Protein AF-0000000087120039 (afdb_homodimer)

Secondary structure (DSSP, 8-state):
---------EE-S-TTSHHHHHHHHHHHHHHHH--SHHHHHHHHHHHHHHHH-S-EEEEEEEEEEEE-----S-EEEEEETTEEEEEEE--/---------EE-S-TTSHHHHHHHHHHHHHHHH--SHHHHHHHHHHHHHHHH-S-EEEEEEEEEEEE-----S-EEEEEETTEEEEEEE--

Radius of gyration: 16.44 Å; Cα contacts (8 Å, |Δi|>4): 329; chains: 2; bounding box: 30×44×36 Å

InterPro domains:
  IPR001372 Dynein light chain, type 1/2 [PF01221] (10-89)
  IPR001372 Dynein light chain, type 1/2 [PTHR11886] (9-88)
  IPR001372 Dynein light chain, type 1/2 [SM01375] (1-90)
  IPR037177 Dynein light chain superfamily [G3DSA:3.30.740.10] (3-90)
  IPR037177 Dynein light chain superfamily [SSF54648] (7-91)

Nearest PDB structures (foldseek):
  7y8w-assembly1_B  TM=9.007E-01  e=3.712E-09  Caenorhabditis elegans
  7cnu-assembly2_B  TM=9.488E-01  e=2.501E-08  Homo sapiens
  8glv-assembly1_AQ  TM=9.067E-01  e=1.213E-08  Chlamydomonas reinhardtii
  3rjs-assembly1_A-2  TM=8.958E-01  e=5.158E-08  Toxoplasma gondii
  5wof-assembly2_B  TM=8.059E-01  e=4.830E-08  Plasmodium falciparum 3D7

Structure (mmCIF, N/CA/C/O backbone):
data_AF-0000000087120039-model_v1
#
loop_
_entity.id
_entity.type
_entity.pdbx_description
1 polymer 'Dynein light chain'
#
loop_
_atom_site.group_PDB
_atom_site.id
_atom_site.type_symbol
_atom_site.label_atom_id
_atom_site.label_alt_id
_atom_site.label_comp_id
_atom_site.label_asym_id
_atom_site.label_entity_id
_atom_site.label_seq_id
_atom_site.pdbx_PDB_ins_code
_atom_site.Cartn_x
_atom_site.Cartn_y
_atom_site.Cartn_z
_atom_site.occupancy
_atom_site.B_iso_or_equiv
_atom_site.auth_seq_id
_atom_site.auth_comp_id
_atom_site.auth_asym_id
_atom_site.auth_atom_id
_atom_site.pdbx_PDB_model_num
ATOM 1 N N . MET A 1 1 ? -13.203 -24.172 -16.047 1 28.94 1 MET A N 1
ATOM 2 C CA . MET A 1 1 ? -12.469 -23.266 -16.938 1 28.94 1 MET A CA 1
ATOM 3 C C . MET A 1 1 ? -12.797 -21.812 -16.609 1 28.94 1 MET A C 1
ATOM 5 O O . MET A 1 1 ? -13.469 -21.141 -17.406 1 28.94 1 MET A O 1
ATOM 9 N N . THR A 1 2 ? -13.445 -21.578 -15.438 1 32.69 2 THR A N 1
ATOM 10 C CA . THR A 1 2 ? -14.398 -20.781 -14.656 1 32.69 2 THR A CA 1
ATOM 11 C C . THR A 1 2 ? -14.094 -19.297 -14.789 1 32.69 2 THR A C 1
ATOM 13 O O . THR A 1 2 ? -12.969 -18.906 -15.102 1 32.69 2 THR A O 1
ATOM 16 N N . ARG A 1 3 ? -15.094 -18.453 -15.055 1 32.69 3 ARG A N 1
ATOM 17 C CA . ARG A 1 3 ? -15.195 -17.031 -15.383 1 32.69 3 ARG A CA 1
ATOM 18 C C . ARG A 1 3 ? -14.078 -16.234 -14.711 1 32.69 3 ARG A C 1
ATOM 20 O O . ARG A 1 3 ? -14.008 -16.172 -13.484 1 32.69 3 ARG A O 1
ATOM 27 N N . GLU A 1 4 ? -12.828 -16.375 -15.219 1 37.12 4 GLU A N 1
ATOM 28 C CA . GLU A 1 4 ? -11.578 -15.609 -15.219 1 37.12 4 GLU A CA 1
ATOM 29 C C . GLU A 1 4 ? -11.844 -14.109 -15.148 1 37.12 4 GLU A C 1
ATOM 31 O O . GLU A 1 4 ? -12.242 -13.5 -16.141 1 37.12 4 GLU A O 1
ATOM 36 N N . ASN A 1 5 ? -12.984 -13.797 -14.398 1 40.44 5 ASN A N 1
ATOM 37 C CA . ASN A 1 5 ? -13.383 -12.391 -14.375 1 40.44 5 ASN A CA 1
ATOM 38 C C . ASN A 1 5 ? -12.219 -11.477 -14.766 1 40.44 5 ASN A C 1
ATOM 40 O O . ASN A 1 5 ? -11.086 -11.688 -14.328 1 40.44 5 ASN A O 1
ATOM 44 N N . GLY A 1 6 ? -12.18 -11.117 -16 1 43.06 6 GLY A N 1
ATOM 45 C CA . GLY A 1 6 ? -11.328 -10.125 -16.641 1 43.06 6 GLY A CA 1
ATOM 46 C C . GLY A 1 6 ? -10.57 -9.266 -15.648 1 43.06 6 GLY A C 1
ATOM 47 O O . GLY A 1 6 ? -10.695 -8.039 -15.648 1 43.06 6 GLY A O 1
ATOM 48 N N . LYS A 1 7 ? -10.391 -9.734 -14.422 1 52.84 7 LYS A N 1
ATOM 49 C CA . LYS A 1 7 ? -9.836 -9.086 -13.234 1 52.84 7 LYS A CA 1
ATOM 50 C C . LYS A 1 7 ? -8.461 -8.5 -13.531 1 52.84 7 LYS A C 1
ATOM 52 O O . LYS A 1 7 ? -7.551 -9.219 -13.953 1 52.84 7 LYS A O 1
ATOM 57 N N . GLN A 1 8 ? -8.445 -7.387 -14.055 1 70.44 8 GLN A N 1
ATO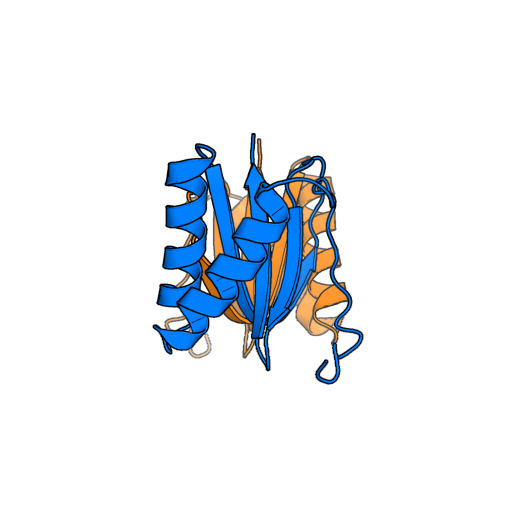M 58 C CA . GLN A 1 8 ? -7.336 -6.539 -14.5 1 70.44 8 GLN A CA 1
ATOM 59 C C . GLN A 1 8 ? -6.164 -6.617 -13.523 1 70.44 8 GLN A C 1
ATOM 61 O O . GLN A 1 8 ? -6.34 -6.473 -12.312 1 70.44 8 GLN A O 1
ATOM 66 N N . MET A 1 9 ? -5.32 -7.602 -13.82 1 83.12 9 MET A N 1
ATOM 67 C CA . MET A 1 9 ? -4.047 -7.688 -13.117 1 83.12 9 MET A CA 1
ATOM 68 C C . MET A 1 9 ? -3.045 -6.684 -13.672 1 83.12 9 MET A C 1
ATOM 70 O O . MET A 1 9 ? -2.955 -6.5 -14.891 1 83.12 9 MET A O 1
ATOM 74 N N . GLU A 1 10 ? -2.553 -5.984 -12.773 1 86.56 10 GLU A N 1
ATOM 75 C CA . GLU A 1 10 ? -1.422 -5.113 -13.078 1 86.56 10 GLU A CA 1
ATOM 76 C C . GLU A 1 10 ? -0.119 -5.684 -12.523 1 86.56 10 GLU A C 1
ATOM 78 O O . GLU A 1 10 ? -0.02 -5.973 -11.328 1 86.56 10 GLU A O 1
ATOM 83 N N . THR A 1 11 ? 0.816 -5.992 -13.5 1 87.56 11 THR A N 1
ATOM 84 C CA . THR A 1 11 ? 2.053 -6.562 -12.977 1 87.56 11 THR A CA 1
ATOM 85 C C . THR A 1 11 ? 3.236 -6.199 -13.867 1 87.56 11 THR A C 1
ATOM 87 O O . THR A 1 11 ? 3.078 -6.035 -15.078 1 87.56 11 THR A O 1
ATOM 90 N N . ASP A 1 12 ? 4.383 -5.949 -13.211 1 86.12 12 ASP A N 1
ATOM 91 C CA . ASP A 1 12 ? 5.629 -5.832 -13.969 1 86.12 12 ASP A CA 1
ATOM 92 C C . ASP A 1 12 ? 6.539 -7.031 -13.719 1 86.12 12 ASP A C 1
ATOM 94 O O . ASP A 1 12 ? 7.719 -7.008 -14.07 1 86.12 12 ASP A O 1
ATOM 98 N N . MET A 1 13 ? 5.969 -8.055 -13.117 1 85.69 13 MET A N 1
ATOM 99 C CA . MET A 1 13 ? 6.711 -9.297 -12.914 1 85.69 13 MET A CA 1
ATOM 100 C C . MET A 1 13 ? 6.754 -10.117 -14.195 1 85.69 13 MET A C 1
ATOM 102 O O . MET A 1 13 ? 5.875 -10 -15.047 1 85.69 13 MET A O 1
ATOM 106 N N . ASP A 1 14 ? 7.824 -10.828 -14.234 1 83.62 14 ASP A N 1
ATOM 107 C CA . ASP A 1 14 ? 7.898 -11.75 -15.359 1 83.62 14 ASP A CA 1
ATOM 108 C C . ASP A 1 14 ? 6.711 -12.719 -15.367 1 83.62 14 ASP A C 1
ATOM 110 O O . ASP A 1 14 ? 6.523 -13.477 -14.414 1 83.62 14 ASP A O 1
ATOM 114 N N . GLU A 1 15 ? 5.934 -12.586 -16.422 1 77.31 15 GLU A N 1
ATOM 115 C CA . GLU A 1 15 ? 4.727 -13.398 -16.5 1 77.31 15 GLU A CA 1
ATOM 116 C C . GLU A 1 15 ? 5.066 -14.891 -16.531 1 77.31 15 GLU A C 1
ATOM 118 O O . GLU A 1 15 ? 4.238 -15.727 -16.156 1 77.31 15 GLU A O 1
ATOM 123 N N . HIS A 1 16 ? 6.25 -15.148 -16.938 1 76.56 16 HIS A N 1
ATOM 124 C CA . HIS A 1 16 ? 6.664 -16.531 -17.078 1 76.56 16 HIS A CA 1
ATOM 125 C C . HIS A 1 16 ? 7.504 -16.984 -15.891 1 76.56 16 HIS A C 1
ATOM 127 O O . HIS A 1 16 ? 7.992 -18.125 -15.867 1 76.56 16 HIS A O 1
ATOM 133 N N . GLY A 1 17 ? 7.496 -16.125 -14.984 1 81.62 17 GLY A N 1
ATOM 134 C CA . GLY A 1 17 ? 8.336 -16.469 -13.852 1 81.62 17 GLY A CA 1
ATOM 135 C C . GLY A 1 17 ? 7.555 -17.078 -12.695 1 81.62 17 GLY A C 1
ATOM 136 O O . G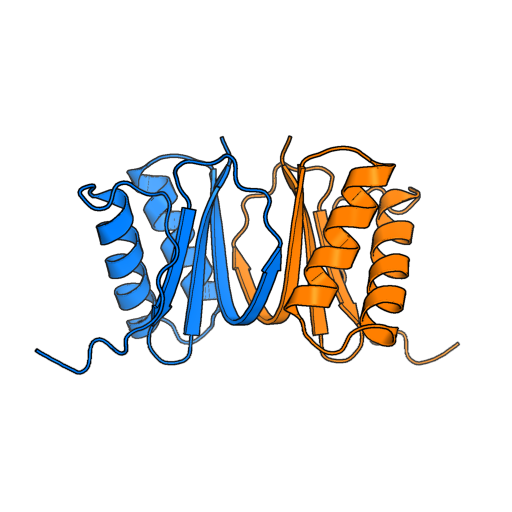LY A 1 17 ? 6.328 -16.969 -12.641 1 81.62 17 GLY A O 1
ATOM 137 N N . ASP A 1 18 ? 8.258 -17.719 -11.852 1 92.81 18 ASP A N 1
ATOM 138 C CA . ASP A 1 18 ? 7.684 -18.391 -10.688 1 92.81 18 ASP A CA 1
ATOM 139 C C . ASP A 1 18 ? 7.113 -17.391 -9.695 1 92.81 18 ASP A C 1
ATOM 141 O O . ASP A 1 18 ? 6.141 -17.672 -9 1 92.81 18 ASP A O 1
ATOM 145 N N . MET A 1 19 ? 7.605 -16.203 -9.789 1 92.81 19 MET A N 1
ATOM 146 C CA . MET A 1 19 ? 7.285 -15.219 -8.758 1 92.81 19 MET A CA 1
ATOM 147 C C . MET A 1 19 ? 5.824 -14.797 -8.852 1 92.81 19 MET A C 1
ATOM 149 O O . MET A 1 19 ? 5.105 -14.805 -7.848 1 92.81 19 MET A O 1
ATOM 153 N N . LYS A 1 20 ? 5.438 -14.453 -10.023 1 92.56 20 LYS A N 1
ATOM 154 C CA . LYS A 1 20 ? 4.051 -14.047 -10.234 1 92.56 20 LYS A CA 1
ATOM 155 C C . LYS A 1 20 ? 3.086 -15.172 -9.867 1 92.56 20 LYS A C 1
ATOM 157 O O . LYS A 1 20 ? 2.117 -14.953 -9.141 1 92.56 20 LYS A O 1
ATOM 162 N N . ASN A 1 21 ? 3.379 -16.359 -10.383 1 94 21 ASN A N 1
ATOM 163 C CA . ASN A 1 21 ? 2.518 -17.5 -10.117 1 94 21 ASN A CA 1
ATOM 164 C C . ASN A 1 21 ? 2.463 -17.812 -8.625 1 94 21 ASN A C 1
ATOM 166 O O . ASN A 1 21 ? 1.411 -18.188 -8.102 1 94 21 ASN A O 1
ATOM 170 N N . ASP A 1 22 ? 3.59 -17.672 -8.023 1 96 22 ASP A N 1
ATOM 171 C CA . ASP A 1 22 ? 3.641 -17.906 -6.586 1 96 22 ASP A CA 1
ATOM 172 C C . ASP A 1 22 ? 2.789 -16.891 -5.832 1 96 22 ASP A C 1
ATOM 174 O O . ASP A 1 22 ? 2.061 -17.25 -4.906 1 96 22 ASP A O 1
ATOM 178 N N . ALA A 1 23 ? 2.873 -15.656 -6.215 1 95 23 ALA A N 1
ATOM 179 C CA . ALA A 1 23 ? 2.074 -14.602 -5.586 1 95 23 ALA A CA 1
ATOM 180 C C . ALA A 1 23 ? 0.584 -14.914 -5.691 1 95 23 ALA A C 1
ATOM 182 O O . ALA A 1 23 ? -0.148 -14.812 -4.703 1 95 23 ALA A O 1
ATOM 183 N N . LEU A 1 24 ? 0.182 -15.328 -6.832 1 94.38 24 LEU A N 1
ATOM 184 C CA . LEU A 1 24 ? -1.22 -15.656 -7.078 1 94.38 24 LEU A CA 1
ATOM 185 C C . LEU A 1 24 ? -1.647 -16.859 -6.25 1 94.38 24 LEU A C 1
ATOM 187 O O . LEU A 1 24 ? -2.719 -16.859 -5.641 1 94.38 24 LEU A O 1
ATOM 191 N N . ALA A 1 25 ? -0.806 -17.828 -6.332 1 96 25 ALA A N 1
ATOM 192 C CA . ALA A 1 25 ? -1.11 -19.047 -5.602 1 96 25 ALA A CA 1
ATOM 193 C C 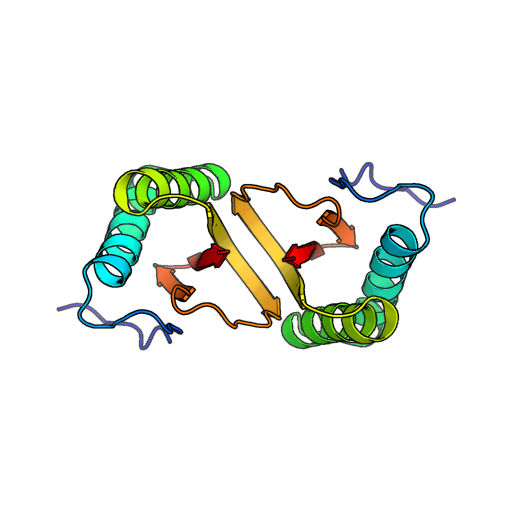. ALA A 1 25 ? -1.2 -18.797 -4.102 1 96 25 ALA A C 1
ATOM 195 O O . ALA A 1 25 ? -2.125 -19.266 -3.438 1 96 25 ALA A O 1
ATOM 196 N N . GLN A 1 26 ? -0.256 -18.031 -3.584 1 97.31 26 GLN A N 1
ATOM 197 C CA . GLN A 1 26 ? -0.215 -17.797 -2.146 1 97.31 26 GLN A CA 1
ATOM 198 C C . GLN A 1 26 ? -1.369 -16.891 -1.708 1 97.31 26 GLN A C 1
ATOM 200 O O . GLN A 1 26 ? -1.852 -17 -0.579 1 97.31 26 GLN A O 1
ATOM 205 N N . ALA A 1 27 ? -1.794 -16.047 -2.594 1 96.81 27 ALA A N 1
ATOM 206 C CA . ALA A 1 27 ? -2.988 -15.258 -2.303 1 96.81 27 ALA A CA 1
ATOM 207 C C . ALA A 1 27 ? -4.211 -16.156 -2.135 1 96.81 27 ALA A C 1
ATOM 209 O O . ALA A 1 27 ? -4.992 -15.984 -1.197 1 96.81 27 ALA A O 1
ATOM 210 N N . SER A 1 28 ? -4.34 -17.109 -2.982 1 96.12 28 SER A N 1
ATOM 211 C CA . SER A 1 28 ? -5.457 -18.047 -2.918 1 96.12 28 SER A CA 1
ATOM 212 C C . SER A 1 28 ? -5.398 -18.891 -1.651 1 96.12 28 SER A C 1
ATOM 214 O O . SER A 1 28 ? -6.414 -19.078 -0.976 1 96.12 28 SER A O 1
ATOM 216 N N . VAL A 1 29 ? -4.223 -19.359 -1.366 1 97.19 29 VAL A N 1
ATOM 217 C CA . VAL A 1 29 ? -4.016 -20.141 -0.159 1 97.19 29 VAL A CA 1
ATOM 218 C C . VAL A 1 29 ? -4.398 -19.328 1.071 1 97.19 29 VAL A C 1
ATOM 220 O O . VAL A 1 29 ? -5.121 -19.797 1.947 1 97.19 29 VAL A O 1
ATOM 223 N N . ALA A 1 30 ? -3.9 -18.109 1.139 1 97.69 30 ALA A N 1
ATOM 224 C CA . ALA A 1 30 ? -4.137 -17.234 2.293 1 97.69 30 ALA A CA 1
ATOM 225 C C . ALA A 1 30 ? -5.625 -16.953 2.465 1 97.69 30 ALA A C 1
ATOM 227 O O . ALA A 1 30 ? -6.141 -16.953 3.586 1 97.69 30 ALA A O 1
ATOM 228 N N . LEU A 1 31 ? -6.336 -16.75 1.39 1 95.75 31 LEU A N 1
ATOM 229 C CA . LEU A 1 31 ? -7.75 -16.406 1.456 1 95.75 31 LEU A CA 1
ATOM 230 C C . LEU A 1 31 ? -8.578 -17.594 1.915 1 95.75 31 LEU A C 1
ATOM 232 O O . LEU A 1 31 ? -9.672 -17.422 2.459 1 95.75 31 LEU A O 1
ATOM 236 N N . GLU A 1 32 ? -8.102 -18.734 1.612 1 95.81 32 GLU A N 1
ATOM 237 C CA . GLU A 1 32 ? -8.773 -19.953 2.057 1 95.81 32 GLU A CA 1
ATOM 238 C C . GLU A 1 32 ? -8.5 -20.234 3.533 1 95.81 32 GLU A C 1
ATOM 240 O O . GLU A 1 32 ? -9.352 -20.781 4.234 1 95.81 32 GLU A O 1
ATOM 245 N N . GLN A 1 33 ? -7.379 -19.766 3.988 1 97.19 33 GLN A N 1
ATOM 246 C CA . GLN A 1 33 ? -6.93 -20.125 5.332 1 97.19 33 GLN A CA 1
ATOM 247 C C . GLN A 1 33 ? -7.32 -19.047 6.344 1 97.19 33 GLN A C 1
ATOM 249 O O . GLN A 1 33 ? -7.535 -19.344 7.52 1 97.19 33 GLN A O 1
ATOM 254 N N . PHE A 1 34 ? -7.32 -17.812 5.898 1 96.94 34 PHE A N 1
ATOM 255 C CA . PHE A 1 34 ? -7.531 -16.703 6.82 1 96.94 34 PHE A CA 1
ATOM 256 C C . PHE A 1 34 ? -8.734 -15.867 6.402 1 96.94 34 PHE A C 1
ATOM 258 O O . PHE A 1 34 ? -9.078 -15.812 5.219 1 96.94 34 PHE A O 1
ATOM 265 N N . THR A 1 35 ? -9.336 -15.234 7.375 1 94.31 35 THR A N 1
ATOM 266 C CA . THR A 1 35 ? -10.484 -14.375 7.098 1 94.31 35 THR A CA 1
ATOM 267 C C . THR A 1 35 ? -10.102 -12.906 7.215 1 94.31 35 THR A C 1
ATOM 269 O O . THR A 1 35 ? -10.664 -12.055 6.52 1 94.31 35 THR A O 1
ATOM 272 N N . GLN A 1 36 ? -9.188 -12.688 8.055 1 95.12 36 GLN A N 1
ATOM 273 C CA . GLN A 1 36 ? -8.797 -11.297 8.305 1 95.12 36 GLN A CA 1
ATOM 274 C C . GLN A 1 36 ? -7.738 -10.844 7.305 1 95.12 36 GLN A C 1
ATOM 276 O O . GLN A 1 36 ? -6.758 -11.547 7.062 1 95.12 36 GLN A O 1
ATOM 281 N N . GLU A 1 37 ? -7.914 -9.672 6.797 1 96.12 37 GLU A N 1
ATOM 282 C CA . GLU A 1 37 ? -7.008 -9.109 5.801 1 96.12 37 GLU A CA 1
ATOM 283 C C . GLU A 1 37 ? -5.586 -9.008 6.344 1 96.12 37 GLU A C 1
ATOM 285 O O . GLU A 1 37 ? -4.617 -9.211 5.605 1 96.12 37 GLU A O 1
ATOM 290 N N . LYS A 1 38 ? -5.449 -8.711 7.539 1 95.31 38 LYS A N 1
ATOM 291 C CA . LYS A 1 38 ? -4.133 -8.594 8.164 1 95.31 38 LYS A CA 1
ATOM 292 C C . LYS A 1 38 ? -3.354 -9.898 8.062 1 95.31 38 LYS A C 1
ATOM 294 O O . LYS A 1 38 ? -2.176 -9.898 7.699 1 95.31 38 LYS A O 1
ATOM 299 N N . GLU A 1 39 ? -3.984 -11.008 8.328 1 97.38 39 GLU A N 1
ATOM 300 C CA . GLU A 1 39 ? -3.338 -12.32 8.297 1 97.38 39 GLU A CA 1
ATOM 301 C C . GLU A 1 39 ? -3.035 -12.75 6.863 1 97.38 39 GLU A C 1
ATOM 303 O O . GLU A 1 39 ? -2.014 -13.391 6.605 1 97.38 39 GLU A O 1
ATOM 308 N N . ILE A 1 40 ? -3.92 -12.359 6.016 1 97.69 40 ILE A N 1
ATOM 309 C CA . ILE A 1 40 ? -3.725 -12.68 4.605 1 97.69 40 ILE A CA 1
ATOM 310 C C . ILE A 1 40 ? -2.48 -11.961 4.082 1 97.69 40 ILE A C 1
ATOM 312 O O . ILE A 1 40 ? -1.598 -12.594 3.492 1 97.69 40 ILE A O 1
ATOM 316 N N . ALA A 1 41 ? -2.432 -10.75 4.391 1 97.75 41 ALA A N 1
ATOM 317 C CA . ALA A 1 41 ? -1.298 -9.945 3.939 1 97.75 41 ALA A CA 1
ATOM 318 C C . ALA A 1 41 ? 0.011 -10.461 4.531 1 97.75 41 ALA A C 1
ATOM 320 O O . ALA A 1 41 ? 1.011 -10.594 3.82 1 97.75 41 ALA A O 1
ATOM 321 N N . LYS A 1 42 ? -0.029 -10.773 5.762 1 97.31 42 LYS A N 1
ATOM 322 C CA . LYS A 1 42 ? 1.163 -11.266 6.445 1 97.31 42 LYS A CA 1
ATOM 323 C C . LYS A 1 42 ? 1.635 -12.594 5.848 1 97.31 42 LYS A C 1
ATOM 325 O O . LYS A 1 42 ? 2.834 -12.805 5.664 1 97.31 42 LYS A O 1
ATOM 330 N N . HIS A 1 43 ? 0.722 -13.422 5.57 1 98.12 43 HIS A N 1
ATOM 331 C CA . HIS A 1 43 ? 1.061 -14.719 5.004 1 98.12 43 HIS A CA 1
ATOM 332 C C . HIS A 1 43 ? 1.775 -14.57 3.666 1 98.12 43 HIS A C 1
ATOM 334 O O . HIS A 1 43 ? 2.846 -15.148 3.461 1 98.12 43 HIS A O 1
ATOM 340 N N . ILE A 1 44 ? 1.186 -13.82 2.775 1 97.56 44 ILE A N 1
ATOM 341 C CA . ILE A 1 44 ? 1.727 -13.656 1.431 1 97.56 44 ILE A CA 1
ATOM 342 C C . ILE A 1 44 ? 3.117 -13.031 1.505 1 97.56 44 ILE A C 1
ATOM 344 O O . ILE A 1 44 ? 4.066 -13.539 0.906 1 97.56 44 ILE A O 1
ATOM 348 N N . LYS A 1 45 ? 3.186 -11.992 2.264 1 96.31 45 LYS A N 1
ATOM 349 C CA . LYS A 1 45 ? 4.449 -11.273 2.408 1 96.31 45 LYS A CA 1
ATOM 350 C C . LYS A 1 45 ? 5.547 -12.195 2.936 1 96.31 45 LYS A C 1
ATOM 352 O O . LYS A 1 45 ? 6.645 -12.242 2.379 1 96.31 45 LYS A O 1
ATOM 357 N N . THR A 1 46 ? 5.262 -12.906 3.988 1 96.94 46 THR A N 1
ATOM 358 C CA . THR A 1 46 ? 6.242 -13.758 4.648 1 96.94 46 THR A CA 1
ATOM 359 C C . THR A 1 46 ? 6.672 -14.906 3.734 1 96.94 46 THR A C 1
ATOM 361 O O . THR A 1 46 ? 7.855 -15.242 3.666 1 96.94 46 THR A O 1
ATOM 364 N N . TRP A 1 47 ? 5.773 -15.445 3.062 1 97.31 47 TRP A N 1
ATOM 365 C CA . TRP A 1 47 ? 6.102 -16.531 2.143 1 97.31 47 TRP A CA 1
ATOM 366 C C . TRP A 1 47 ? 7.031 -16.047 1.036 1 97.31 47 TRP A C 1
ATOM 368 O O . TRP A 1 47 ? 8.016 -16.703 0.71 1 97.31 47 TRP A O 1
ATOM 378 N N . MET A 1 48 ? 6.75 -14.93 0.475 1 96 48 MET A N 1
ATOM 379 C CA . MET A 1 48 ? 7.566 -14.367 -0.598 1 96 48 MET A CA 1
ATOM 380 C C . MET A 1 48 ? 8.961 -14.023 -0.096 1 96 48 MET A C 1
ATOM 382 O O . MET A 1 48 ? 9.953 -14.234 -0.801 1 96 48 MET A O 1
ATOM 386 N N . GLU A 1 49 ? 8.969 -13.492 1.125 1 94.62 49 GLU A N 1
ATOM 387 C CA . GLU A 1 49 ? 10.258 -13.18 1.721 1 94.62 49 GLU A CA 1
ATOM 388 C C . GLU A 1 49 ? 11.102 -14.438 1.9 1 94.62 49 GLU A C 1
ATOM 390 O O . GLU A 1 49 ? 12.32 -14.414 1.682 1 94.62 49 GLU A O 1
ATOM 395 N N . GLU A 1 50 ? 10.477 -15.422 2.305 1 96.81 50 GLU A N 1
ATOM 396 C CA . GLU A 1 50 ? 11.18 -16.672 2.555 1 96.81 50 GLU A CA 1
ATOM 397 C C . GLU A 1 50 ? 11.75 -17.25 1.264 1 96.81 50 GLU A C 1
ATOM 399 O O . GLU A 1 50 ? 12.867 -17.766 1.248 1 96.81 50 GLU A O 1
ATOM 404 N N . LYS A 1 51 ? 11.031 -17.094 0.255 1 96.12 51 LYS A N 1
ATOM 405 C CA . LYS A 1 51 ? 11.445 -17.734 -0.989 1 96.12 51 LYS A CA 1
ATOM 406 C C . LYS A 1 51 ? 12.328 -16.812 -1.822 1 96.12 51 LYS A C 1
ATOM 408 O O . LYS A 1 51 ? 13.289 -17.266 -2.445 1 96.12 51 LYS A O 1
ATOM 413 N N . TYR A 1 52 ? 12.039 -15.484 -1.816 1 93.62 52 TYR A N 1
ATOM 414 C CA . TYR A 1 52 ? 12.703 -14.609 -2.771 1 93.62 52 TYR A CA 1
ATOM 415 C C . TYR A 1 52 ? 13.547 -13.562 -2.053 1 93.62 52 TYR A C 1
ATOM 417 O O . TYR A 1 52 ? 14.211 -12.742 -2.695 1 93.62 52 TYR A O 1
ATOM 425 N N . GLY A 1 53 ? 13.562 -13.531 -0.755 1 92.88 53 GLY A N 1
ATOM 426 C CA . GLY A 1 53 ? 14.359 -12.578 0.002 1 92.88 53 GLY A CA 1
ATOM 427 C C . GLY A 1 53 ? 13.625 -11.281 0.289 1 92.88 53 GLY A C 1
ATOM 428 O O . GLY A 1 53 ? 12.602 -10.992 -0.33 1 92.88 53 GLY A O 1
ATOM 429 N N . PRO A 1 54 ? 14.078 -10.492 1.203 1 88.31 54 PRO A N 1
ATOM 430 C CA . PRO A 1 54 ? 13.477 -9.188 1.518 1 88.31 54 PRO A CA 1
ATOM 431 C C . PRO A 1 54 ? 13.695 -8.156 0.413 1 88.31 54 PRO A C 1
ATOM 433 O O . PRO A 1 54 ? 14.578 -8.328 -0.428 1 88.31 54 PRO A O 1
ATOM 436 N N . THR A 1 55 ? 12.844 -7.188 0.425 1 87.5 55 THR A N 1
ATOM 437 C CA . THR A 1 55 ? 11.797 -6.777 1.351 1 87.5 55 THR A CA 1
ATOM 438 C C . THR A 1 55 ? 10.453 -6.664 0.631 1 87.5 55 THR A C 1
ATOM 440 O O . THR A 1 55 ? 10.32 -5.895 -0.323 1 87.5 55 THR A O 1
ATOM 443 N N . TRP A 1 56 ? 9.57 -7.484 0.928 1 91.5 56 TRP A N 1
ATOM 444 C CA . TRP A 1 56 ? 8.25 -7.488 0.296 1 91.5 56 TRP A CA 1
ATOM 445 C C . TRP A 1 56 ? 7.246 -6.707 1.131 1 91.5 56 TRP A C 1
ATOM 447 O O . TRP A 1 56 ? 7.344 -6.668 2.359 1 91.5 56 TRP A O 1
ATOM 457 N N . HIS A 1 57 ? 6.281 -6.062 0.43 1 91.5 57 HIS A N 1
ATOM 458 C CA . HIS A 1 57 ? 5.133 -5.359 0.999 1 91.5 57 HIS A CA 1
ATOM 459 C C . HIS A 1 57 ? 3.826 -5.859 0.396 1 91.5 57 HIS A C 1
ATOM 461 O O . HIS A 1 57 ? 3.75 -6.113 -0.808 1 91.5 57 HIS A O 1
ATOM 467 N N . CYS A 1 58 ? 2.865 -6.07 1.223 1 95.62 58 CYS A N 1
ATOM 468 C CA . CYS A 1 58 ? 1.597 -6.586 0.722 1 95.62 58 CYS A CA 1
ATOM 469 C C . CYS A 1 58 ? 0.426 -5.773 1.261 1 95.62 58 CYS A C 1
ATOM 471 O O . CYS A 1 58 ? 0.388 -5.441 2.447 1 95.62 58 CYS A O 1
ATOM 473 N N . ILE A 1 59 ? -0.462 -5.422 0.44 1 96.31 59 ILE A N 1
ATOM 474 C CA . ILE A 1 59 ? -1.708 -4.742 0.775 1 96.31 59 ILE A CA 1
ATOM 475 C C . ILE A 1 59 ? -2.896 -5.625 0.403 1 96.31 59 ILE A C 1
ATOM 477 O O . ILE A 1 59 ? -2.941 -6.184 -0.696 1 96.31 59 ILE A O 1
ATOM 481 N N . VAL A 1 60 ? -3.781 -5.812 1.294 1 97.06 60 VAL A N 1
ATOM 482 C CA . VAL A 1 60 ? -4.992 -6.586 1.037 1 97.06 60 VAL A CA 1
ATOM 483 C C . VAL A 1 60 ? -6.219 -5.777 1.461 1 97.06 60 VAL A C 1
ATOM 485 O O . VAL A 1 60 ? -6.262 -5.242 2.57 1 97.06 60 VAL A O 1
ATOM 488 N N . GLY A 1 61 ? -7.18 -5.742 0.548 1 96.12 61 GLY A N 1
ATOM 489 C CA . GLY A 1 61 ? -8.398 -5.031 0.909 1 96.12 61 GLY A CA 1
ATOM 490 C C . GLY A 1 61 ? -9.469 -5.102 -0.162 1 96.12 61 GLY A C 1
ATOM 491 O O . GLY A 1 61 ? -9.219 -5.582 -1.27 1 96.12 61 GLY A O 1
ATOM 492 N N . SER A 1 62 ? -10.68 -4.637 0.156 1 93.38 62 SER A N 1
ATOM 493 C CA . SER A 1 62 ? -11.82 -4.652 -0.757 1 93.38 62 SER A CA 1
ATOM 494 C C . SER A 1 62 ? -11.961 -3.318 -1.481 1 93.38 62 SER A C 1
ATOM 496 O O . SER A 1 62 ? -12.43 -3.273 -2.621 1 93.38 62 SER A O 1
ATOM 498 N N . GLU A 1 63 ? -11.586 -2.211 -0.759 1 92.56 63 GLU A N 1
ATOM 499 C CA . GLU A 1 63 ? -11.781 -0.879 -1.325 1 92.56 63 GLU A CA 1
ATOM 500 C C . GLU A 1 63 ? -10.578 0.02 -1.041 1 92.56 63 GLU A C 1
ATOM 502 O O . GLU A 1 63 ? -10.547 0.707 -0.018 1 92.56 63 GLU A O 1
ATOM 507 N N . TYR A 1 64 ? -9.68 0.057 -1.938 1 95.19 64 TYR A N 1
ATOM 508 C CA . TYR A 1 64 ? -8.539 0.965 -1.828 1 95.19 64 TYR A CA 1
ATOM 509 C C . TYR A 1 64 ? -7.93 1.24 -3.195 1 95.19 64 TYR A C 1
ATOM 511 O O . TYR A 1 64 ? -8.148 0.48 -4.145 1 95.19 64 TYR A O 1
ATOM 519 N N . LYS A 1 65 ? -7.223 2.311 -3.262 1 93.44 65 LYS A N 1
ATOM 520 C CA . LYS A 1 65 ? -6.422 2.67 -4.426 1 93.44 65 LYS A CA 1
ATOM 521 C C . LYS A 1 65 ? -4.992 3.023 -4.023 1 93.44 65 LYS A C 1
ATOM 523 O O . LYS A 1 65 ? -4.738 3.389 -2.873 1 93.44 65 LYS A O 1
ATOM 528 N N . THR A 1 66 ? -4.148 2.816 -4.996 1 91.38 66 THR A N 1
ATOM 529 C CA . THR A 1 66 ? -2.738 3.094 -4.734 1 91.38 66 THR A CA 1
ATOM 530 C C . THR A 1 66 ? -2.188 4.09 -5.75 1 91.38 66 THR A C 1
ATOM 532 O O . THR A 1 66 ? -2.572 4.07 -6.922 1 91.38 66 THR A O 1
ATOM 535 N N . ALA A 1 67 ? -1.39 4.996 -5.328 1 91.94 67 ALA A N 1
ATOM 536 C CA . ALA A 1 67 ? -0.529 5.824 -6.168 1 91.94 67 ALA A CA 1
ATOM 537 C C . ALA A 1 67 ? 0.944 5.547 -5.887 1 91.94 67 ALA A C 1
ATOM 539 O O . ALA A 1 67 ? 1.507 6.066 -4.918 1 91.94 67 ALA A O 1
ATOM 540 N N . PHE A 1 68 ? 1.464 4.605 -6.672 1 83.81 68 PHE A N 1
ATOM 541 C CA . PHE A 1 68 ? 2.844 4.172 -6.488 1 83.81 68 PHE A CA 1
ATOM 542 C C . PHE A 1 68 ? 3.719 4.637 -7.645 1 83.81 68 PHE A C 1
ATOM 544 O O . PHE A 1 68 ? 3.262 4.703 -8.789 1 83.81 68 PHE A O 1
ATOM 551 N N . THR A 1 69 ? 4.867 5.066 -7.277 1 73 69 THR A N 1
ATOM 552 C CA . THR A 1 69 ? 5.883 5.223 -8.312 1 73 69 THR A CA 1
ATOM 553 C C . THR A 1 69 ? 6.723 3.955 -8.438 1 73 69 THR A C 1
ATOM 555 O O . THR A 1 69 ? 7.266 3.459 -7.449 1 73 69 THR A O 1
ATOM 558 N N . TYR A 1 70 ? 6.48 3.145 -9.281 1 63.41 70 TYR A N 1
ATOM 559 C CA . TYR A 1 70 ? 7.148 1.847 -9.289 1 63.41 70 TYR A CA 1
ATOM 560 C C . TYR A 1 70 ? 8.328 1.846 -10.258 1 63.41 70 TYR A C 1
ATOM 562 O O . TYR A 1 70 ? 8.203 2.289 -11.398 1 63.41 70 TYR A O 1
ATOM 570 N N . GLU A 1 71 ? 9.453 1.831 -9.641 1 59.56 71 GLU A N 1
ATOM 571 C CA . GLU A 1 71 ? 10.609 1.477 -10.453 1 59.56 71 GLU A CA 1
ATOM 572 C C . GLU A 1 71 ? 10.891 -0.023 -10.391 1 59.56 71 GLU A C 1
ATOM 574 O O . GLU A 1 71 ? 11.695 -0.542 -11.172 1 59.56 71 GLU A O 1
ATOM 579 N N . SER A 1 72 ? 10.008 -0.702 -9.5 1 60.81 72 SER A N 1
ATOM 580 C CA . SER A 1 72 ? 10.438 -2.07 -9.227 1 60.81 72 SER A CA 1
ATOM 581 C C . SER A 1 72 ? 9.914 -3.035 -10.289 1 60.81 72 SER A C 1
ATOM 583 O O . SER A 1 72 ? 8.852 -2.818 -10.859 1 60.81 72 SER A O 1
ATOM 585 N N . LYS A 1 73 ? 10.742 -3.941 -10.57 1 70.88 73 LYS A N 1
ATOM 586 C CA . LYS A 1 73 ? 10.398 -5.031 -11.477 1 70.88 73 LYS A CA 1
ATOM 587 C C . LYS A 1 73 ? 9.734 -6.184 -10.727 1 70.88 73 LYS A C 1
ATOM 589 O O . LYS A 1 73 ? 9.805 -7.336 -11.164 1 70.88 73 LYS A O 1
ATOM 594 N N . ASN A 1 74 ? 9.203 -5.918 -9.57 1 85.44 74 ASN A N 1
ATOM 595 C CA . ASN A 1 74 ? 8.578 -6.992 -8.805 1 85.44 74 ASN A CA 1
ATOM 596 C C . ASN A 1 74 ? 7.254 -6.543 -8.188 1 85.44 74 ASN A C 1
ATOM 598 O O . ASN A 1 74 ? 7.043 -6.699 -6.984 1 85.44 74 ASN A O 1
ATOM 602 N N . PHE A 1 75 ? 6.387 -6.031 -9.016 1 89.56 75 PHE A N 1
ATOM 603 C CA . PHE A 1 75 ? 5.082 -5.543 -8.586 1 89.56 75 PHE A CA 1
ATOM 604 C C . PHE A 1 75 ? 3.965 -6.391 -9.188 1 89.56 75 PHE A C 1
ATOM 606 O O . PHE A 1 75 ? 4.008 -6.742 -10.367 1 89.56 75 PHE A O 1
ATOM 613 N N . VAL A 1 76 ? 2.988 -6.695 -8.383 1 92.75 76 VAL A N 1
ATOM 614 C CA . VAL A 1 76 ? 1.792 -7.348 -8.906 1 92.75 76 VAL A CA 1
ATOM 615 C C . VAL A 1 76 ? 0.568 -6.898 -8.109 1 92.75 76 VAL A C 1
ATOM 617 O O . VAL A 1 76 ? 0.628 -6.773 -6.883 1 92.75 76 VAL A O 1
ATOM 620 N N . ARG A 1 77 ? -0.482 -6.621 -8.789 1 93.25 77 ARG A N 1
ATOM 621 C CA . ARG A 1 77 ? -1.779 -6.266 -8.219 1 93.25 77 ARG A CA 1
ATOM 622 C C . ARG A 1 77 ? -2.906 -7.031 -8.906 1 93.25 77 ARG A C 1
ATOM 624 O O . ARG A 1 77 ? -3.01 -7.023 -10.133 1 93.25 77 ARG A O 1
ATOM 631 N N . PHE A 1 78 ? -3.773 -7.699 -8.148 1 93.75 78 PHE A N 1
ATOM 632 C CA . PHE A 1 78 ? -4.84 -8.5 -8.734 1 93.75 78 PHE A CA 1
ATOM 633 C C . PHE A 1 78 ? -5.969 -8.711 -7.73 1 93.75 78 PHE A C 1
ATOM 635 O O . PHE A 1 78 ? -5.789 -8.492 -6.531 1 93.75 78 PHE A O 1
ATOM 642 N N . ASN A 1 79 ? -7.059 -9.164 -8.266 1 92.75 79 ASN A N 1
ATOM 643 C CA . ASN A 1 79 ? -8.219 -9.43 -7.426 1 92.75 79 ASN A CA 1
ATOM 644 C C . ASN A 1 79 ? -8.422 -10.93 -7.211 1 92.75 79 ASN A C 1
ATOM 646 O O . ASN A 1 79 ? -8.227 -11.727 -8.133 1 92.75 79 ASN A O 1
ATOM 650 N N . VAL A 1 80 ? -8.742 -11.273 -6.023 1 90.81 80 VAL A N 1
ATOM 651 C CA . VAL A 1 80 ? -9.203 -12.617 -5.691 1 90.81 80 VAL A CA 1
ATOM 652 C C . VAL A 1 80 ? -10.539 -12.547 -4.961 1 90.81 80 VAL A C 1
ATOM 654 O O . VAL A 1 80 ? -10.594 -12.172 -3.785 1 90.81 80 VAL A O 1
ATOM 657 N N . GLY A 1 81 ? -11.625 -12.93 -5.691 1 87.69 81 GLY A N 1
ATOM 658 C CA . GLY A 1 81 ? -12.945 -12.68 -5.145 1 87.69 81 GLY A CA 1
ATOM 659 C C . GLY A 1 81 ? -13.25 -11.203 -4.973 1 87.69 81 GLY A C 1
ATOM 660 O O . GLY A 1 81 ? -13.164 -10.43 -5.93 1 87.69 81 GLY A O 1
ATOM 661 N N . LYS A 1 82 ? -13.523 -10.82 -3.748 1 88.81 82 LYS A N 1
ATOM 662 C CA . LYS A 1 82 ? -13.883 -9.43 -3.473 1 88.81 82 LYS A CA 1
ATOM 663 C C . LYS A 1 82 ? -12.68 -8.641 -2.961 1 88.81 82 LYS A C 1
ATOM 665 O O . LYS A 1 82 ? -12.773 -7.438 -2.721 1 88.81 82 LYS A O 1
ATOM 670 N N . LYS A 1 83 ? -11.586 -9.352 -2.873 1 94.06 83 LYS A N 1
ATOM 671 C CA . LYS A 1 83 ? -10.414 -8.695 -2.314 1 94.06 83 LYS A CA 1
ATOM 672 C C . LYS A 1 83 ? -9.414 -8.336 -3.408 1 94.06 83 LYS A C 1
ATOM 674 O O . LYS A 1 83 ? -9.219 -9.102 -4.355 1 94.06 83 LYS A O 1
ATOM 679 N N . CYS A 1 84 ? -8.836 -7.203 -3.232 1 95.25 84 CYS A N 1
ATOM 680 C CA . CYS A 1 84 ? -7.711 -6.773 -4.055 1 95.25 84 CYS A CA 1
ATOM 681 C C . CYS A 1 84 ? -6.395 -6.945 -3.309 1 95.25 84 CYS A C 1
ATOM 683 O O . CYS A 1 84 ? -6.293 -6.602 -2.129 1 95.25 84 CYS A O 1
ATOM 685 N N . ILE A 1 85 ? -5.418 -7.484 -4.008 1 96.31 85 ILE A N 1
ATOM 686 C CA . ILE A 1 85 ? -4.113 -7.727 -3.402 1 96.31 85 ILE A CA 1
ATOM 687 C C . ILE A 1 85 ? -3.033 -7 -4.199 1 96.31 85 ILE A C 1
ATOM 689 O O . ILE A 1 85 ? -2.98 -7.105 -5.43 1 96.31 85 ILE A O 1
ATOM 693 N N . THR A 1 86 ? -2.229 -6.211 -3.52 1 94.62 86 THR A N 1
ATOM 694 C CA . THR A 1 86 ? -1.062 -5.555 -4.102 1 94.62 86 THR A CA 1
ATOM 695 C C . THR A 1 86 ? 0.219 -6.023 -3.42 1 94.62 86 THR A C 1
ATOM 697 O O . THR A 1 86 ? 0.349 -5.93 -2.197 1 94.62 86 THR A O 1
ATOM 700 N N . LEU A 1 87 ? 1.107 -6.547 -4.211 1 94.06 87 LEU A N 1
ATOM 701 C CA . LEU A 1 87 ? 2.377 -7.078 -3.725 1 94.06 87 LEU A CA 1
ATOM 702 C C . LEU A 1 87 ? 3.547 -6.473 -4.496 1 94.06 87 LEU A C 1
ATOM 704 O O . LEU A 1 87 ? 3.514 -6.398 -5.723 1 94.06 87 LEU A O 1
ATOM 708 N N . PHE A 1 88 ? 4.52 -5.957 -3.68 1 91.12 88 PHE A N 1
ATOM 709 C CA . PHE A 1 88 ? 5.691 -5.402 -4.348 1 91.12 88 PHE A CA 1
ATOM 710 C C . PHE A 1 88 ? 6.926 -5.523 -3.463 1 91.12 88 PHE A C 1
ATOM 712 O O . PHE A 1 88 ? 6.812 -5.719 -2.25 1 91.12 88 PHE A O 1
ATOM 719 N N . ARG A 1 89 ? 8.016 -5.523 -4.191 1 87.94 89 ARG A N 1
ATOM 720 C CA . ARG A 1 89 ? 9.289 -5.633 -3.488 1 87.94 89 ARG A CA 1
ATOM 721 C C . ARG A 1 89 ? 10.094 -4.34 -3.604 1 87.94 89 ARG A C 1
ATOM 723 O O . ARG A 1 89 ? 10.172 -3.75 -4.684 1 87.94 89 ARG A O 1
ATOM 730 N N . HIS A 1 90 ? 10.547 -3.781 -2.473 1 77.38 90 HIS A N 1
ATOM 731 C CA . HIS A 1 90 ? 11.469 -2.65 -2.48 1 77.38 90 HIS A CA 1
ATOM 732 C C . HIS A 1 90 ? 12.922 -3.121 -2.441 1 77.38 90 HIS A C 1
ATOM 734 O O . HIS A 1 90 ? 13.266 -4.016 -1.665 1 77.38 90 HIS A O 1
ATOM 740 N N . PRO A 1 91 ? 13.773 -2.688 -3.383 1 65.62 91 PRO A N 1
ATOM 741 C CA . PRO A 1 91 ? 15.18 -3.119 -3.412 1 65.62 91 PRO A CA 1
ATOM 742 C C . PRO A 1 91 ? 15.953 -2.691 -2.168 1 65.62 91 PRO A C 1
ATOM 744 O O . PRO A 1 91 ? 15.594 -1.701 -1.525 1 65.62 91 PRO A O 1
ATOM 747 N N . MET B 1 1 ? -13 21.75 18.688 1 28.53 1 MET B N 1
ATOM 748 C CA . MET B 1 1 ? -11.906 21.047 19.375 1 28.53 1 MET B CA 1
ATOM 749 C C . MET B 1 1 ? -12.031 19.531 19.203 1 28.53 1 MET B C 1
ATOM 751 O O . MET B 1 1 ? -12.031 18.797 20.172 1 28.53 1 MET B O 1
ATOM 755 N N . THR B 1 2 ? -12.977 19.078 18.297 1 32.78 2 THR B N 1
ATOM 756 C CA . THR B 1 2 ? -13.945 18.078 17.875 1 32.78 2 THR B CA 1
ATOM 757 C C . THR B 1 2 ? -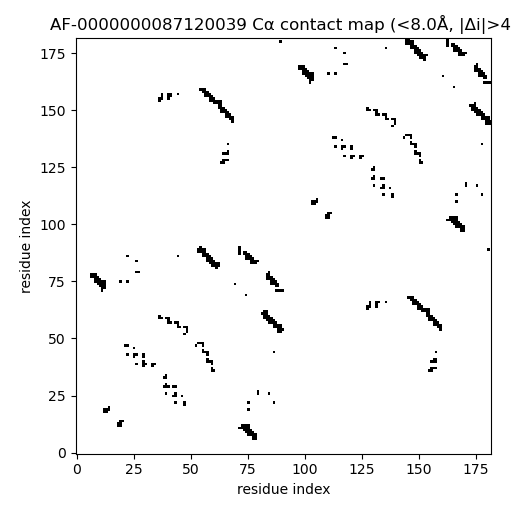13.32 16.672 17.922 1 32.78 2 THR B C 1
ATOM 759 O O . THR B 1 2 ? -12.102 16.531 17.875 1 32.78 2 THR B O 1
ATOM 762 N N . ARG B 1 3 ? -14.016 15.664 18.422 1 32.81 3 ARG B N 1
ATOM 763 C CA . ARG B 1 3 ? -13.727 14.273 18.781 1 32.81 3 ARG B CA 1
ATOM 764 C C . ARG B 1 3 ? -12.664 13.688 17.859 1 32.81 3 ARG B C 1
ATOM 766 O O . ARG B 1 3 ? -12.883 13.586 16.641 1 32.81 3 ARG B O 1
ATOM 773 N N . GLU B 1 4 ? -11.375 14.016 18.062 1 37.5 4 GLU B N 1
ATOM 774 C CA . GLU B 1 4 ? -10.047 13.484 17.797 1 37.5 4 GLU B CA 1
ATOM 775 C C . GLU B 1 4 ? -10.055 11.961 17.734 1 37.5 4 GLU B C 1
ATOM 777 O O . GLU B 1 4 ? -10.078 11.305 18.781 1 37.5 4 GLU B O 1
ATOM 782 N N . ASN B 1 5 ? -11.266 11.438 17.25 1 40.53 5 ASN B N 1
ATOM 783 C CA . ASN B 1 5 ? -11.406 9.984 17.312 1 40.53 5 ASN B CA 1
ATOM 784 C C . ASN B 1 5 ? -10.055 9.289 17.391 1 40.53 5 ASN B C 1
ATOM 786 O O . ASN B 1 5 ? -9.109 9.68 16.703 1 40.53 5 ASN B O 1
ATOM 790 N N . GLY B 1 6 ? -9.672 8.953 18.578 1 43.16 6 GLY B N 1
ATOM 791 C CA . GLY B 1 6 ? -8.531 8.148 18.969 1 43.16 6 GLY B CA 1
ATOM 792 C C . GLY B 1 6 ? -7.871 7.445 17.797 1 43.16 6 GLY B C 1
ATOM 793 O O . GLY B 1 6 ? -7.848 6.215 17.734 1 43.16 6 GLY B O 1
ATOM 794 N N . LYS B 1 7 ? -8.039 7.961 16.609 1 53.12 7 LYS B N 1
ATOM 795 C CA . LYS B 1 7 ? -7.656 7.449 15.289 1 53.12 7 LYS B CA 1
ATOM 796 C C . LYS B 1 7 ? -6.172 7.086 15.258 1 53.12 7 LYS B C 1
ATOM 798 O O . LYS B 1 7 ? -5.312 7.938 15.492 1 53.12 7 LYS B O 1
ATOM 803 N N . GLN B 1 8 ? -5.887 5.984 15.734 1 70.88 8 GLN B N 1
ATOM 804 C CA . GLN B 1 8 ? -4.586 5.344 15.891 1 70.88 8 GLN B CA 1
ATOM 805 C C . GLN B 1 8 ? -3.711 5.578 14.664 1 70.88 8 GLN B C 1
ATOM 807 O O . GLN B 1 8 ? -4.148 5.363 13.531 1 70.88 8 GLN B O 1
ATOM 812 N N . MET B 1 9 ? -2.988 6.688 14.766 1 83.25 9 MET B N 1
ATOM 813 C CA . MET B 1 9 ? -1.955 6.957 13.773 1 83.25 9 MET B CA 1
ATOM 814 C C . MET B 1 9 ? -0.703 6.133 14.055 1 83.25 9 MET B C 1
ATOM 816 O O . MET B 1 9 ? -0.29 5.996 15.203 1 83.25 9 MET B O 1
ATOM 820 N N . GLU B 1 10 ? -0.335 5.496 13.047 1 86.75 10 GLU B N 1
ATOM 821 C CA . GLU B 1 10 ? 0.959 4.824 13.062 1 86.75 10 GLU B CA 1
ATOM 822 C C . GLU B 1 10 ? 1.982 5.578 12.219 1 86.75 10 GLU B C 1
ATOM 824 O O . GLU B 1 10 ? 1.743 5.852 11.039 1 86.75 10 GLU B O 1
ATOM 829 N N . THR B 1 11 ? 3.059 6.062 12.938 1 87.5 11 THR B N 1
ATOM 830 C CA . THR B 1 11 ? 4.027 6.809 12.141 1 87.5 11 THR B CA 1
ATOM 831 C C . THR B 1 11 ? 5.43 6.66 12.719 1 87.5 11 THR B C 1
ATOM 833 O O . THR B 1 11 ? 5.598 6.496 13.93 1 87.5 11 THR B O 1
ATOM 836 N N . ASP B 1 12 ? 6.414 6.598 11.812 1 86.25 12 ASP B N 1
ATOM 837 C CA . ASP B 1 12 ? 7.805 6.695 12.25 1 86.25 12 ASP B CA 1
ATOM 838 C C . ASP B 1 12 ? 8.43 8.016 11.812 1 86.25 12 ASP B C 1
ATOM 840 O O . ASP B 1 12 ? 9.648 8.195 11.875 1 86.25 12 ASP B O 1
ATOM 844 N N . MET B 1 13 ? 7.566 8.906 11.383 1 85.75 13 MET B N 1
ATOM 845 C CA . MET B 1 13 ? 8.031 10.242 11.023 1 85.75 13 MET B CA 1
ATOM 846 C C . MET B 1 13 ? 8.25 11.094 12.266 1 85.75 13 MET B C 1
ATOM 848 O O . MET B 1 13 ? 7.633 10.852 13.305 1 85.75 13 MET B O 1
ATOM 852 N N . ASP B 1 14 ? 9.164 11.969 12.07 1 83.88 14 ASP B N 1
ATOM 853 C CA . ASP B 1 14 ? 9.352 12.922 13.164 1 83.88 14 ASP B CA 1
ATOM 854 C C . ASP B 1 14 ? 8.062 13.672 13.461 1 83.88 14 ASP B C 1
ATOM 856 O O . ASP B 1 14 ? 7.523 14.367 12.594 1 83.88 14 ASP B O 1
ATOM 860 N N . GLU B 1 15 ? 7.578 13.422 14.664 1 77.25 15 GLU B N 1
ATOM 861 C CA . GLU B 1 15 ? 6.312 14.031 15.055 1 77.25 15 GLU B CA 1
ATOM 862 C C . GLU B 1 15 ? 6.395 15.555 15.016 1 77.25 15 GLU B C 1
ATOM 864 O O . GLU B 1 15 ? 5.379 16.234 14.875 1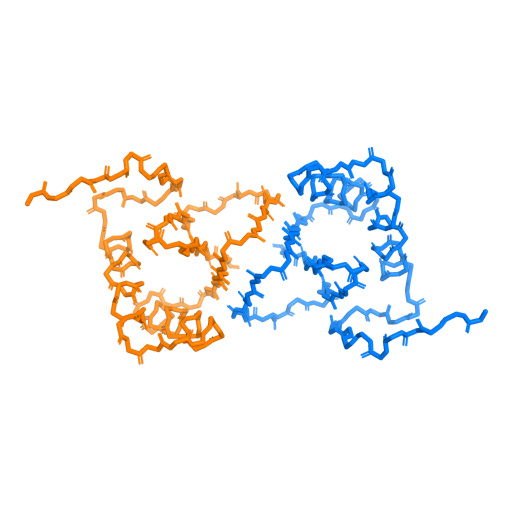 77.25 15 GLU B O 1
ATOM 869 N N . HIS B 1 16 ? 7.605 16.016 15.141 1 76.75 16 HIS B N 1
ATOM 870 C CA . HIS B 1 16 ? 7.809 17.453 15.211 1 76.75 16 HIS B CA 1
ATOM 871 C C . HIS B 1 16 ? 8.258 18.016 13.867 1 76.75 16 HIS B C 1
ATOM 873 O O . HIS B 1 16 ? 8.531 19.219 13.75 1 76.75 16 HIS B O 1
ATOM 879 N N . GLY B 1 17 ? 8.18 17.141 12.969 1 81.5 17 GLY B N 1
ATOM 880 C CA . GLY B 1 17 ? 8.648 17.594 11.664 1 81.5 17 GLY B CA 1
ATOM 881 C C . GLY B 1 17 ? 7.523 18.031 10.75 1 81.5 17 GLY B C 1
ATOM 882 O O . GLY B 1 17 ? 6.355 17.734 11 1 81.5 17 GLY B O 1
ATOM 883 N N . ASP B 1 18 ? 7.879 18.781 9.766 1 92.62 18 ASP B N 1
ATOM 884 C CA . ASP B 1 18 ? 6.938 19.328 8.797 1 92.62 18 ASP B CA 1
ATOM 885 C C . ASP B 1 18 ? 6.312 18.219 7.953 1 92.62 18 ASP B C 1
ATOM 887 O O . ASP B 1 18 ? 5.164 18.328 7.52 1 92.62 18 ASP B O 1
ATOM 891 N N . MET B 1 19 ? 6.992 17.125 7.895 1 92.56 19 MET B N 1
ATOM 892 C CA . MET B 1 19 ? 6.59 16.094 6.953 1 92.56 19 MET B CA 1
ATOM 893 C C . MET B 1 19 ? 5.281 15.438 7.391 1 92.56 19 MET B C 1
ATOM 895 O O . MET B 1 19 ? 4.352 15.312 6.594 1 92.56 19 MET B O 1
ATOM 899 N N . LYS B 1 20 ? 5.258 15.055 8.609 1 92.44 20 LYS B N 1
ATOM 900 C CA . LYS B 1 20 ? 4.047 14.445 9.148 1 92.44 20 LYS B CA 1
ATOM 901 C C . LYS B 1 20 ? 2.857 15.391 9.047 1 92.44 20 LYS B C 1
ATOM 903 O O . LYS B 1 20 ? 1.787 15.008 8.57 1 92.44 20 LYS B O 1
ATOM 908 N N . ASN B 1 21 ? 3.08 16.625 9.5 1 94 21 ASN B N 1
ATOM 909 C CA . ASN B 1 21 ? 2.008 17.609 9.477 1 94 21 ASN B CA 1
ATOM 910 C C . ASN B 1 21 ? 1.539 17.891 8.047 1 94 21 ASN B C 1
ATOM 912 O O . ASN B 1 21 ? 0.345 18.078 7.809 1 94 21 ASN B O 1
ATOM 916 N N . ASP B 1 22 ? 2.484 17.922 7.184 1 96 22 ASP B N 1
ATOM 917 C CA . ASP B 1 22 ? 2.141 18.125 5.781 1 96 22 ASP B CA 1
ATOM 918 C C . ASP B 1 22 ? 1.31 16.969 5.242 1 96 22 ASP B C 1
ATOM 920 O O . ASP B 1 22 ? 0.329 17.172 4.523 1 96 22 ASP B O 1
ATOM 924 N N . ALA B 1 23 ? 1.682 15.773 5.57 1 95 23 ALA B N 1
ATOM 925 C CA . ALA B 1 23 ? 0.935 14.594 5.133 1 95 23 ALA B CA 1
ATOM 926 C C . ALA B 1 23 ? -0.516 14.656 5.602 1 95 23 ALA B C 1
ATOM 928 O O . ALA B 1 23 ? -1.439 14.422 4.82 1 95 23 ALA B O 1
ATOM 929 N N . LEU B 1 24 ? -0.677 15.016 6.824 1 94.38 24 LEU B N 1
ATOM 930 C CA . LEU B 1 24 ? -2.01 15.117 7.406 1 94.38 24 LEU B CA 1
ATOM 931 C C . LEU B 1 24 ? -2.816 16.219 6.734 1 94.38 24 LEU B C 1
ATOM 933 O O . LEU B 1 24 ? -3.988 16.031 6.402 1 94.38 24 LEU B O 1
ATOM 937 N N . ALA B 1 25 ? -2.16 17.312 6.625 1 96.06 25 ALA B N 1
ATOM 938 C CA . ALA B 1 25 ? -2.83 18.469 6.016 1 96.06 25 ALA B CA 1
ATOM 939 C C . ALA B 1 25 ? -3.236 18.156 4.574 1 96.06 25 ALA B C 1
ATOM 941 O O . ALA B 1 25 ? -4.359 18.469 4.164 1 96.06 25 ALA B O 1
ATOM 942 N N . GLN B 1 26 ? -2.336 17.547 3.828 1 97.31 26 GLN B N 1
ATOM 943 C CA . GLN B 1 26 ? -2.604 17.297 2.418 1 97.31 26 GLN B CA 1
ATOM 944 C C . GLN B 1 26 ? -3.666 16.203 2.252 1 97.31 26 GLN B C 1
ATOM 946 O O . GLN B 1 26 ? -4.418 16.219 1.276 1 97.31 26 GLN B O 1
ATOM 951 N N . ALA B 1 27 ? -3.715 15.32 3.197 1 96.81 27 ALA B N 1
ATOM 952 C CA . ALA B 1 27 ? -4.797 14.344 3.188 1 96.81 27 ALA B CA 1
ATOM 953 C C . ALA B 1 27 ? -6.156 15.023 3.336 1 96.81 27 ALA B C 1
ATOM 955 O O . ALA B 1 27 ? -7.098 14.703 2.609 1 96.81 27 ALA B O 1
ATOM 956 N N . SER B 1 28 ? -6.234 15.961 4.207 1 96.25 28 SER B N 1
ATOM 957 C CA . SER B 1 28 ? -7.473 16.688 4.434 1 96.25 28 SER B CA 1
ATOM 958 C C . SER B 1 28 ? -7.859 17.516 3.211 1 96.25 28 SER B C 1
ATOM 960 O O . SER B 1 28 ? -9.023 17.516 2.801 1 96.25 28 SER B O 1
ATOM 962 N N . VAL B 1 29 ? -6.875 18.172 2.666 1 97.25 29 VAL B N 1
ATOM 963 C CA . VAL B 1 29 ? -7.102 18.969 1.463 1 97.25 29 VAL B CA 1
ATOM 964 C C . VAL B 1 29 ? -7.629 18.062 0.343 1 97.25 29 VAL B C 1
ATOM 966 O O . VAL B 1 29 ? -8.609 18.406 -0.323 1 97.25 29 VAL B O 1
ATOM 969 N N . ALA B 1 30 ? -6.965 16.938 0.135 1 97.75 30 ALA B N 1
ATOM 970 C CA . ALA B 1 30 ? -7.328 16.031 -0.947 1 97.75 30 ALA B CA 1
ATOM 971 C C . ALA B 1 30 ? -8.742 15.5 -0.761 1 97.75 30 ALA B C 1
ATOM 973 O O . ALA B 1 30 ? -9.508 15.406 -1.723 1 97.75 30 ALA B O 1
ATOM 974 N N . LEU B 1 31 ? -9.133 15.18 0.445 1 95.81 31 LEU B N 1
ATOM 975 C CA . LEU B 1 31 ? -10.445 14.609 0.717 1 95.81 31 LEU B CA 1
ATOM 976 C C . LEU B 1 31 ? -11.547 15.641 0.498 1 95.81 31 LEU B C 1
ATOM 978 O O . LEU B 1 31 ? -12.695 15.289 0.225 1 95.81 31 LEU B O 1
ATOM 982 N N . GLU B 1 32 ? -11.211 16.859 0.696 1 95.81 32 GLU B N 1
ATOM 983 C CA . GLU B 1 32 ? -12.156 17.938 0.454 1 95.81 32 GLU B CA 1
ATOM 984 C C . GLU B 1 32 ? -12.297 18.234 -1.038 1 95.81 32 GLU B C 1
ATOM 986 O O . GLU B 1 32 ? -13.367 18.625 -1.502 1 95.81 32 GLU B O 1
ATOM 991 N N . GLN B 1 33 ? -11.258 17.953 -1.767 1 97.25 33 GLN B N 1
ATOM 992 C CA . GLN B 1 33 ? -11.211 18.359 -3.168 1 97.25 33 GLN B CA 1
ATOM 993 C C . GLN B 1 33 ? -11.648 17.203 -4.082 1 97.25 33 GLN B C 1
ATOM 995 O O . GLN B 1 33 ? -12.188 17.453 -5.164 1 97.25 33 GLN B O 1
ATOM 1000 N N . PHE B 1 34 ? -11.336 15.984 -3.666 1 96.94 34 PHE B N 1
ATOM 1001 C CA . PHE B 1 34 ? -11.578 14.844 -4.539 1 96.94 34 PHE B CA 1
ATOM 1002 C C . PHE B 1 34 ? -12.492 13.828 -3.861 1 96.94 34 PHE B C 1
ATOM 1004 O O . PHE B 1 34 ? -12.531 13.742 -2.633 1 96.94 34 PHE B O 1
ATOM 1011 N N . THR B 1 35 ? -13.203 13.094 -4.691 1 94.44 35 THR B N 1
ATOM 1012 C CA . THR B 1 35 ? -14.094 12.062 -4.168 1 94.44 35 THR B CA 1
ATOM 1013 C C . THR B 1 35 ? -13.508 10.672 -4.406 1 94.44 35 THR B C 1
ATOM 1015 O O . THR B 1 35 ? -13.742 9.75 -3.615 1 94.44 35 THR B O 1
ATOM 1018 N N . GLN B 1 36 ? -12.797 10.594 -5.434 1 95.31 36 GLN B N 1
ATOM 1019 C CA . GLN B 1 36 ? -12.258 9.281 -5.793 1 95.31 36 GLN B CA 1
ATOM 1020 C C . GLN B 1 36 ? -10.93 9.023 -5.09 1 95.31 36 GLN B C 1
ATOM 1022 O O . GLN B 1 36 ? -10.047 9.883 -5.078 1 95.31 36 GLN B O 1
ATOM 1027 N N . GLU B 1 37 ? -10.781 7.836 -4.578 1 96.25 37 GLU B N 1
ATOM 1028 C CA . GLU B 1 37 ? -9.586 7.449 -3.844 1 96.25 37 GLU B CA 1
ATOM 1029 C C . GLU B 1 37 ? -8.336 7.578 -4.715 1 96.25 37 GLU B C 1
ATOM 1031 O O . GLU B 1 37 ? -7.266 7.941 -4.227 1 96.25 37 GLU B O 1
ATOM 1036 N N . LYS B 1 38 ? -8.461 7.297 -5.914 1 95.5 38 LYS B N 1
ATOM 1037 C CA . LYS B 1 38 ? -7.332 7.375 -6.84 1 95.5 38 LYS B CA 1
ATOM 1038 C C . LYS B 1 38 ? -6.773 8.797 -6.902 1 95.5 38 LYS B C 1
ATOM 1040 O O . LYS B 1 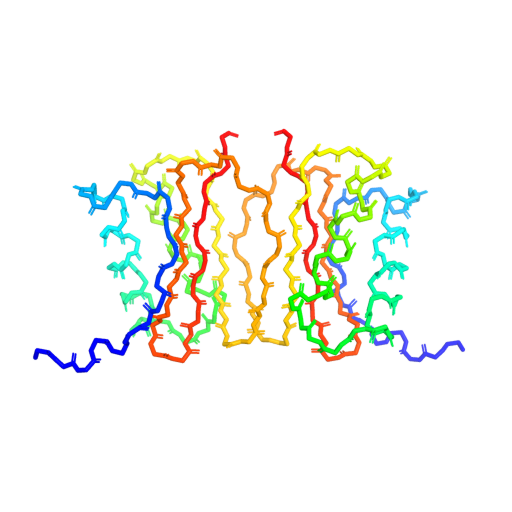38 ? -5.562 8.992 -6.828 1 95.5 38 LYS B O 1
ATOM 1045 N N . GLU B 1 39 ? -7.621 9.789 -6.992 1 97.38 39 GLU B N 1
ATOM 1046 C CA . GLU B 1 39 ? -7.211 11.188 -7.086 1 97.38 39 GLU B CA 1
ATOM 1047 C C . GLU B 1 39 ? -6.645 11.688 -5.762 1 97.38 39 GLU B C 1
ATOM 1049 O O . GLU B 1 39 ? -5.711 12.492 -5.742 1 97.38 39 GLU B O 1
ATOM 1054 N N . ILE B 1 40 ? -7.211 11.172 -4.727 1 97.69 40 ILE B N 1
ATOM 1055 C CA . ILE B 1 40 ? -6.734 11.539 -3.402 1 97.69 40 ILE B CA 1
ATOM 1056 C C . ILE B 1 40 ? -5.301 11.047 -3.211 1 97.69 40 ILE B C 1
ATOM 1058 O O . ILE B 1 40 ? -4.418 11.82 -2.838 1 97.69 40 ILE B O 1
ATOM 1062 N N . ALA B 1 41 ? -5.145 9.859 -3.553 1 97.81 41 ALA B N 1
ATOM 1063 C CA . ALA B 1 41 ? -3.822 9.258 -3.402 1 97.81 41 ALA B CA 1
ATOM 1064 C C . ALA B 1 41 ? -2.795 9.969 -4.285 1 97.81 41 ALA B C 1
ATOM 1066 O O . ALA B 1 41 ? -1.688 10.273 -3.834 1 97.81 41 ALA B O 1
ATOM 1067 N N . LYS B 1 42 ? -3.178 10.258 -5.457 1 97.38 42 LYS B N 1
ATOM 1068 C CA . LYS B 1 42 ? -2.281 10.922 -6.398 1 97.38 42 LYS B CA 1
ATOM 1069 C C . LYS B 1 42 ? -1.9 12.32 -5.906 1 97.38 42 LYS B C 1
ATOM 1071 O O . LYS B 1 42 ? -0.742 12.727 -6.012 1 97.38 42 LYS B O 1
ATOM 1076 N N . HIS B 1 43 ? -2.842 12.992 -5.406 1 98.12 43 HIS B N 1
ATOM 1077 C CA . HIS B 1 43 ? -2.594 14.344 -4.91 1 98.12 43 HIS B CA 1
ATOM 1078 C C . HIS B 1 43 ? -1.562 14.336 -3.787 1 98.12 43 HIS B C 1
ATOM 1080 O O . HIS B 1 43 ? -0.583 15.086 -3.834 1 98.12 43 HIS B O 1
ATOM 1086 N N . ILE B 1 44 ? -1.784 13.5 -2.787 1 97.62 44 ILE B N 1
ATOM 1087 C CA . ILE B 1 44 ? -0.917 13.453 -1.616 1 97.62 44 ILE B CA 1
ATOM 1088 C C . ILE B 1 44 ? 0.498 13.062 -2.035 1 97.62 44 ILE B C 1
ATOM 1090 O O . ILE B 1 44 ? 1.469 13.727 -1.67 1 97.62 44 ILE B O 1
ATOM 1094 N N . LYS B 1 45 ? 0.55 12.047 -2.811 1 96.38 45 LYS B N 1
ATOM 1095 C CA . LYS B 1 45 ? 1.84 11.547 -3.27 1 96.38 45 LYS B CA 1
ATOM 1096 C C . LYS B 1 45 ? 2.615 12.617 -4.023 1 96.38 45 LYS B C 1
ATOM 1098 O O . LYS B 1 45 ? 3.791 12.859 -3.744 1 96.38 45 LYS B O 1
ATOM 1103 N N . THR B 1 46 ? 1.971 13.258 -4.957 1 97 46 THR B N 1
ATOM 1104 C CA . THR B 1 46 ? 2.611 14.25 -5.816 1 97 46 THR B CA 1
ATOM 1105 C C . THR B 1 46 ? 3.055 15.461 -5.004 1 97 46 THR B C 1
ATOM 1107 O O . THR B 1 46 ? 4.148 15.984 -5.215 1 97 46 THR B O 1
ATOM 1110 N N . TRP B 1 47 ? 2.275 15.852 -4.129 1 97.31 47 TRP B N 1
ATOM 1111 C CA . TRP B 1 47 ? 2.633 16.984 -3.291 1 97.31 47 TRP B CA 1
ATOM 1112 C C . TRP B 1 47 ? 3.867 16.688 -2.451 1 97.31 47 TRP B C 1
ATOM 1114 O O . TRP B 1 47 ? 4.781 17.5 -2.357 1 97.31 47 TRP B O 1
ATOM 1124 N N . MET B 1 48 ? 3.922 15.555 -1.873 1 95.94 48 MET B N 1
ATOM 1125 C CA . MET B 1 48 ? 5.051 15.156 -1.038 1 95.94 48 MET B CA 1
ATOM 1126 C C . MET B 1 48 ? 6.324 15.031 -1.869 1 95.94 48 MET B C 1
ATOM 1128 O O . MET B 1 48 ? 7.406 15.414 -1.418 1 95.94 48 MET B O 1
ATOM 1132 N N . GLU B 1 49 ? 6.117 14.484 -3.053 1 94.69 49 GLU B N 1
ATOM 1133 C CA . GLU B 1 49 ? 7.266 14.375 -3.949 1 94.69 49 GLU B CA 1
ATOM 1134 C C . GLU B 1 49 ? 7.828 15.75 -4.301 1 94.69 49 GLU B C 1
ATOM 1136 O O . GLU B 1 49 ? 9.047 15.93 -4.379 1 94.69 49 GLU B O 1
ATOM 1141 N N . GLU B 1 50 ? 6.961 16.609 -4.523 1 96.88 50 GLU B N 1
ATOM 1142 C CA . GLU B 1 50 ? 7.375 17.953 -4.91 1 96.88 50 GLU B CA 1
ATOM 1143 C C . GLU B 1 50 ? 8.133 18.641 -3.783 1 96.88 50 GLU B C 1
ATOM 1145 O O . GLU B 1 50 ? 9.125 19.328 -4.027 1 96.88 50 GLU B O 1
ATOM 1150 N N . LYS B 1 51 ? 7.711 18.375 -2.631 1 96.12 51 LYS B N 1
ATOM 1151 C CA . LYS B 1 51 ? 8.297 19.109 -1.508 1 96.12 51 LYS B CA 1
ATOM 1152 C C . LYS B 1 51 ? 9.492 18.359 -0.929 1 96.12 51 LYS B C 1
ATOM 1154 O O . LYS B 1 51 ? 10.492 18.969 -0.543 1 96.12 51 LYS B O 1
ATOM 1159 N N . TYR B 1 52 ? 9.43 17 -0.891 1 93.69 52 TYR B N 1
ATOM 1160 C CA . TYR B 1 52 ? 10.438 16.266 -0.14 1 93.69 52 TYR B CA 1
ATOM 1161 C C . TYR B 1 52 ? 11.242 15.352 -1.061 1 93.69 52 TYR B C 1
ATOM 1163 O O . TYR B 1 52 ? 12.172 14.672 -0.613 1 93.69 52 TYR B O 1
ATOM 1171 N N . GLY B 1 53 ? 10.945 15.297 -2.32 1 92.94 53 GLY B N 1
ATOM 1172 C CA . GLY B 1 53 ? 11.68 14.469 -3.266 1 92.94 53 GLY B CA 1
ATOM 1173 C C . GLY B 1 53 ? 11.125 13.062 -3.389 1 92.94 53 GLY B C 1
ATOM 1174 O O . GLY B 1 53 ? 10.336 12.633 -2.549 1 92.94 53 GLY B O 1
ATOM 1175 N N . PRO B 1 54 ? 11.484 12.352 -4.402 1 88.31 54 PRO B N 1
ATOM 1176 C CA . PRO B 1 54 ? 11.047 10.969 -4.59 1 88.31 54 PRO B CA 1
ATOM 1177 C C . PRO B 1 54 ? 11.672 10.008 -3.586 1 88.31 54 PRO B C 1
ATOM 1179 O O . PRO B 1 54 ? 12.695 10.328 -2.973 1 88.31 54 PRO B O 1
ATOM 1182 N N . THR B 1 55 ? 11.031 8.906 -3.422 1 87.38 55 THR B N 1
ATOM 1183 C CA . THR B 1 55 ? 9.867 8.32 -4.078 1 87.38 55 THR B CA 1
ATOM 1184 C C . THR B 1 55 ? 8.773 8.008 -3.061 1 87.38 55 THR B C 1
ATOM 1186 O O . THR B 1 55 ? 8.992 7.238 -2.121 1 87.38 55 THR B O 1
ATOM 1189 N N . TRP B 1 56 ? 7.719 8.664 -3.131 1 91.56 56 TRP B N 1
ATOM 1190 C CA . TRP B 1 56 ? 6.605 8.469 -2.203 1 91.56 56 TRP B CA 1
ATOM 1191 C C . TRP B 1 56 ? 5.57 7.516 -2.787 1 91.56 56 TRP B C 1
ATOM 1193 O O . TRP B 1 56 ? 5.375 7.469 -4.004 1 91.56 56 TRP B O 1
ATOM 1203 N N . HIS B 1 57 ? 4.91 6.746 -1.886 1 91.5 57 HIS B N 1
ATOM 1204 C CA . HIS B 1 57 ? 3.795 5.855 -2.178 1 91.5 57 HIS B CA 1
ATOM 1205 C C . HIS B 1 57 ? 2.604 6.152 -1.27 1 91.5 57 HIS B C 1
ATOM 1207 O O . HIS B 1 57 ? 2.777 6.414 -0.078 1 91.5 57 HIS B O 1
ATOM 1213 N N . CYS B 1 58 ? 1.452 6.172 -1.834 1 95.69 58 CYS B N 1
ATOM 1214 C CA . CYS B 1 58 ? 0.272 6.484 -1.036 1 95.69 58 CYS B CA 1
ATOM 1215 C C . CYS B 1 58 ? -0.843 5.477 -1.293 1 95.69 58 CYS B C 1
ATOM 1217 O O . CYS B 1 58 ? -1.107 5.117 -2.441 1 95.69 58 CYS B O 1
ATOM 1219 N N . ILE B 1 59 ? -1.442 5 -0.283 1 96.38 59 ILE B N 1
ATOM 1220 C CA . ILE B 1 59 ? -2.604 4.117 -0.322 1 96.38 59 ILE B CA 1
ATOM 1221 C C . ILE B 1 59 ? -3.795 4.805 0.342 1 96.38 59 ILE B C 1
ATOM 1223 O O . ILE B 1 59 ? -3.668 5.371 1.429 1 96.38 59 ILE B O 1
ATOM 1227 N N . VAL B 1 60 ? -4.879 4.828 -0.312 1 97.12 60 VAL B N 1
ATOM 1228 C CA . VAL B 1 60 ? -6.105 5.398 0.241 1 97.12 60 VAL B CA 1
ATOM 1229 C C . VAL B 1 60 ? -7.25 4.395 0.107 1 97.12 60 VAL B C 1
ATOM 1231 O O . VAL B 1 60 ? -7.473 3.84 -0.971 1 97.12 60 VAL B O 1
ATOM 1234 N N . GLY B 1 61 ? -7.934 4.219 1.224 1 96.25 61 GLY B N 1
ATOM 1235 C CA . GLY B 1 61 ? -9.07 3.312 1.152 1 96.25 61 GLY B CA 1
ATOM 1236 C C . GLY B 1 61 ? -9.844 3.223 2.455 1 96.25 61 GLY B C 1
ATOM 1237 O O . GLY B 1 61 ? -9.414 3.764 3.477 1 96.25 61 GLY B O 1
ATOM 1238 N N . SER B 1 62 ? -11 2.561 2.436 1 93.5 62 SER B N 1
ATOM 1239 C CA . SER B 1 62 ? -11.867 2.404 3.602 1 93.5 62 SER B CA 1
ATOM 1240 C C . SER B 1 62 ? -11.602 1.078 4.309 1 93.5 62 SER B C 1
ATOM 1242 O O . SER B 1 62 ? -11.758 0.978 5.527 1 93.5 62 SER B O 1
ATOM 1244 N N . GLU B 1 63 ? -11.242 0.027 3.502 1 92.75 63 GLU B N 1
ATOM 1245 C CA . GLU B 1 63 ? -11.07 -1.308 4.066 1 92.75 63 GLU B CA 1
ATOM 1246 C C . GLU B 1 63 ? -9.844 -2 3.48 1 92.75 63 GLU B C 1
ATOM 1248 O O . GLU B 1 63 ? -9.938 -2.68 2.455 1 92.75 63 GLU B O 1
ATOM 1253 N N . TYR B 1 64 ? -8.766 -1.875 4.141 1 95.25 64 TYR B N 1
ATOM 1254 C CA . TYR B 1 64 ? -7.555 -2.586 3.74 1 95.25 64 TYR B CA 1
ATOM 1255 C C . TYR B 1 64 ? -6.594 -2.73 4.914 1 95.25 64 TYR B C 1
ATOM 1257 O O . TYR B 1 64 ? -6.691 -1.996 5.898 1 95.25 64 TYR B O 1
ATOM 1265 N N . LYS B 1 65 ? -5.73 -3.664 4.77 1 93.56 65 LYS B N 1
ATOM 1266 C CA . LYS B 1 65 ? -4.621 -3.861 5.703 1 93.56 65 LYS B CA 1
ATOM 1267 C C . LYS B 1 65 ? -3.295 -3.99 4.957 1 93.56 65 LYS B C 1
ATOM 1269 O O . LYS B 1 65 ? -3.271 -4.332 3.773 1 93.56 65 LYS B O 1
ATOM 1274 N N . THR B 1 66 ? -2.279 -3.629 5.699 1 91.5 66 THR B N 1
ATOM 1275 C CA . THR B 1 66 ? -0.95 -3.676 5.098 1 91.5 66 THR B CA 1
ATOM 1276 C C . THR B 1 66 ? -0.013 -4.551 5.93 1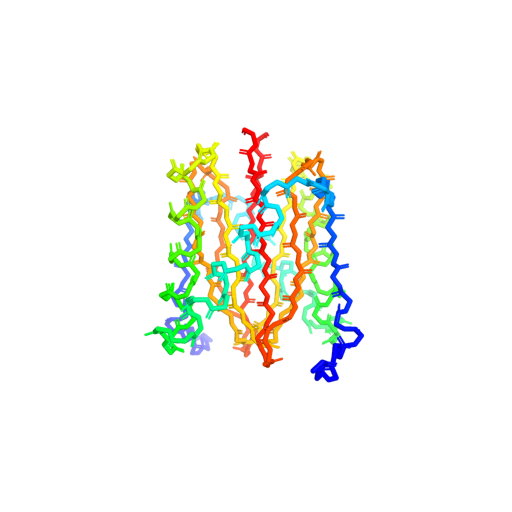 91.5 66 THR B C 1
ATOM 1278 O O . THR B 1 66 ? -0.104 -4.574 7.156 1 91.5 66 THR B O 1
ATOM 1281 N N . ALA B 1 67 ? 0.811 -5.312 5.316 1 91.88 67 ALA B N 1
ATOM 1282 C CA . ALA B 1 67 ? 1.969 -5.977 5.906 1 91.88 67 ALA B CA 1
ATOM 1283 C C . ALA B 1 67 ? 3.268 -5.469 5.293 1 91.88 67 ALA B C 1
ATOM 1285 O O . ALA B 1 67 ? 3.664 -5.906 4.211 1 91.88 67 ALA B O 1
ATOM 1286 N N . PHE B 1 68 ? 3.779 -4.449 5.941 1 83.44 68 PHE B N 1
ATOM 1287 C CA . PHE B 1 68 ? 4.988 -3.805 5.445 1 83.44 68 PHE B CA 1
ATOM 1288 C C . PHE B 1 68 ? 6.176 -4.113 6.348 1 83.44 68 PHE B C 1
ATOM 1290 O O . PHE B 1 68 ? 6.027 -4.23 7.562 1 83.44 68 PHE B O 1
ATOM 1297 N N . THR B 1 69 ? 7.27 -4.367 5.707 1 72.44 69 THR B N 1
ATOM 1298 C CA . THR B 1 69 ? 8.516 -4.359 6.469 1 72.44 69 THR B CA 1
ATOM 1299 C C . THR B 1 69 ? 9.141 -2.965 6.461 1 72.44 69 THR B C 1
ATOM 1301 O O . THR B 1 69 ? 9.328 -2.371 5.398 1 72.44 69 THR B O 1
ATOM 1304 N N . TYR B 1 70 ? 8.93 -2.203 7.344 1 62.72 70 TYR B N 1
ATOM 1305 C CA . TYR B 1 70 ? 9.328 -0.803 7.246 1 62.72 70 TYR B CA 1
ATOM 1306 C C . TYR B 1 70 ? 10.703 -0.583 7.855 1 62.72 70 TYR B C 1
ATOM 1308 O O . TYR B 1 70 ? 10.977 -1.035 8.969 1 62.72 70 TYR B O 1
ATOM 1316 N N . GLU B 1 71 ? 11.625 -0.396 6.984 1 59.19 71 GLU B N 1
ATOM 1317 C CA . GLU B 1 71 ? 12.875 0.182 7.465 1 59.19 71 GLU B CA 1
ATOM 1318 C C . GLU B 1 71 ? 12.859 1.703 7.355 1 59.19 71 GLU B C 1
ATOM 1320 O O . GLU B 1 71 ? 13.75 2.377 7.875 1 59.19 71 GLU B O 1
ATOM 1325 N N . SER B 1 72 ? 11.656 2.191 6.734 1 60.44 72 SER B N 1
ATOM 1326 C CA . SER B 1 72 ? 11.75 3.6 6.371 1 60.44 72 SER B CA 1
ATOM 1327 C C . SER B 1 72 ? 11.398 4.504 7.547 1 60.44 72 SER B C 1
ATOM 1329 O O . SER B 1 72 ? 10.586 4.141 8.391 1 60.44 72 SER B O 1
ATOM 1331 N N . LYS B 1 73 ? 12.164 5.531 7.641 1 70.69 73 LYS B N 1
ATOM 1332 C CA . LYS B 1 73 ? 11.914 6.582 8.625 1 70.69 73 LYS B CA 1
ATOM 1333 C C . LYS B 1 73 ? 10.898 7.598 8.094 1 70.69 73 LYS B C 1
ATOM 1335 O O . LYS B 1 73 ? 10.859 8.734 8.562 1 70.69 73 LYS B O 1
ATOM 1340 N N . ASN B 1 74 ? 10.141 7.238 7.078 1 85.31 74 ASN B N 1
ATOM 1341 C CA . ASN B 1 74 ? 9.172 8.188 6.535 1 85.31 74 ASN B CA 1
ATOM 1342 C C . ASN B 1 74 ? 7.836 7.52 6.238 1 85.31 74 ASN B C 1
ATOM 1344 O O . ASN B 1 74 ? 7.34 7.582 5.113 1 85.31 74 ASN B O 1
ATOM 1348 N N . PHE B 1 75 ? 7.289 6.895 7.25 1 89.69 75 PHE B N 1
ATOM 1349 C CA . PHE B 1 75 ? 6.012 6.195 7.137 1 89.69 75 PHE B CA 1
ATOM 1350 C C . PHE B 1 75 ? 4.949 6.867 8 1 89.69 75 PHE B C 1
ATOM 1352 O O . PHE B 1 75 ? 5.219 7.234 9.148 1 89.69 75 PHE B O 1
ATOM 1359 N N . VAL B 1 76 ? 3.777 7.008 7.469 1 92.69 76 VAL B N 1
ATOM 1360 C CA . VAL B 1 76 ? 2.654 7.469 8.281 1 92.69 76 VAL B CA 1
ATOM 1361 C C . VAL B 1 76 ? 1.363 6.816 7.793 1 92.69 76 VAL B C 1
ATOM 1363 O O . VAL B 1 76 ? 1.146 6.68 6.586 1 92.69 76 VAL B O 1
ATOM 1366 N N . ARG B 1 77 ? 0.561 6.371 8.688 1 93.25 77 ARG B N 1
ATOM 1367 C CA . ARG B 1 77 ? -0.759 5.797 8.445 1 93.25 77 ARG B CA 1
ATOM 1368 C C . ARG B 1 77 ? -1.795 6.383 9.398 1 93.25 77 ARG B C 1
ATOM 1370 O O . ARG B 1 77 ? -1.601 6.375 10.617 1 93.25 77 ARG B O 1
ATOM 1377 N N . PHE B 1 78 ? -2.895 6.891 8.898 1 93.75 78 PHE B N 1
ATOM 1378 C CA . PHE B 1 78 ? -3.906 7.527 9.734 1 93.75 78 PHE B CA 1
ATOM 1379 C C . PHE B 1 78 ? -5.262 7.527 9.031 1 93.75 78 PHE B C 1
ATOM 1381 O O . PHE B 1 78 ? -5.34 7.316 7.82 1 93.75 78 PHE B O 1
ATOM 1388 N N . ASN B 1 79 ? -6.254 7.793 9.82 1 92.81 79 ASN B N 1
ATOM 1389 C CA . ASN B 1 79 ? -7.609 7.848 9.289 1 92.81 79 ASN B CA 1
ATOM 1390 C C . ASN B 1 79 ? -8.109 9.281 9.172 1 92.81 79 ASN B C 1
ATOM 1392 O O . ASN B 1 79 ? -7.828 10.117 10.031 1 92.81 79 ASN B O 1
ATOM 1396 N N . VAL B 1 80 ? -8.742 9.562 8.094 1 91 80 VAL B N 1
ATOM 1397 C CA . VAL B 1 80 ? -9.484 10.805 7.914 1 91 80 VAL B CA 1
ATOM 1398 C C . VAL B 1 80 ? -10.93 10.492 7.531 1 91 80 VAL B C 1
ATOM 1400 O O . VAL B 1 80 ? -11.203 10.094 6.398 1 91 80 VAL B O 1
ATOM 1403 N N . GLY B 1 81 ? -11.844 10.695 8.508 1 87.94 81 GLY B N 1
ATOM 1404 C CA . GLY B 1 81 ? -13.203 10.219 8.297 1 87.94 81 GLY B CA 1
ATOM 1405 C C . GLY B 1 81 ? -13.289 8.711 8.172 1 87.94 81 GLY B C 1
ATOM 1406 O O . GLY B 1 81 ? -12.836 7.984 9.062 1 87.94 81 GLY B O 1
ATOM 1407 N N . LYS B 1 82 ? -13.797 8.273 7.047 1 89.12 82 LYS B N 1
ATOM 1408 C CA . LYS B 1 82 ? -13.969 6.836 6.836 1 89.12 82 LYS B CA 1
ATOM 1409 C C . LYS B 1 82 ? -12.812 6.254 6.031 1 89.12 82 LYS B C 1
ATOM 1411 O O . LYS B 1 82 ? -12.758 5.043 5.797 1 89.12 82 LYS B O 1
ATOM 1416 N N . LYS B 1 83 ? -11.914 7.121 5.691 1 94.06 83 LYS B N 1
ATOM 1417 C CA . LYS B 1 83 ? -10.82 6.652 4.848 1 94.06 83 LYS B CA 1
ATOM 1418 C C . LYS B 1 83 ? -9.539 6.488 5.656 1 94.06 83 LYS B C 1
ATOM 1420 O O . LYS B 1 83 ? -9.25 7.297 6.543 1 94.06 83 LYS B O 1
ATOM 1425 N N . CYS B 1 84 ? -8.852 5.461 5.332 1 95.31 84 CYS B N 1
ATOM 1426 C CA . CYS B 1 84 ? -7.504 5.238 5.848 1 95.31 84 CYS B CA 1
ATOM 1427 C C . CYS B 1 84 ? -6.453 5.613 4.809 1 95.31 84 CYS B C 1
ATOM 1429 O O . CYS B 1 84 ? -6.582 5.266 3.635 1 95.31 84 CYS B O 1
ATOM 1431 N N . ILE B 1 85 ? -5.453 6.32 5.266 1 96.38 85 ILE B N 1
ATOM 1432 C CA . ILE B 1 85 ? -4.387 6.758 4.371 1 96.38 85 ILE B CA 1
ATOM 1433 C C . ILE B 1 85 ? -3.043 6.23 4.871 1 96.38 85 ILE B C 1
ATOM 1435 O O . ILE B 1 85 ? -2.717 6.367 6.051 1 96.38 85 ILE B O 1
ATOM 1439 N N . THR B 1 86 ? -2.301 5.574 4 1 94.69 86 THR B N 1
ATOM 1440 C CA . THR B 1 86 ? -0.939 5.129 4.273 1 94.69 86 THR B CA 1
ATOM 1441 C C . THR B 1 86 ? 0.05 5.781 3.312 1 94.69 86 THR B C 1
ATOM 1443 O O . THR B 1 86 ? -0.103 5.684 2.094 1 94.69 86 THR B O 1
ATOM 1446 N N . LEU B 1 87 ? 0.996 6.465 3.879 1 94.06 87 LEU B N 1
ATOM 1447 C CA . LEU B 1 87 ? 2.01 7.18 3.113 1 94.06 87 LEU B CA 1
ATOM 1448 C C . LEU B 1 87 ? 3.412 6.789 3.568 1 94.06 87 LEU B C 1
ATOM 1450 O O . LEU B 1 87 ? 3.686 6.723 4.77 1 94.06 87 LEU B O 1
ATOM 1454 N N . PHE B 1 88 ? 4.238 6.414 2.531 1 91.06 88 PHE B N 1
ATOM 1455 C CA . PHE B 1 88 ? 5.613 6.078 2.887 1 91.06 88 PHE B CA 1
ATOM 1456 C C . PHE B 1 88 ? 6.562 6.387 1.736 1 91.06 88 PHE B C 1
ATOM 1458 O O . PHE B 1 88 ? 6.129 6.543 0.593 1 91.06 88 PHE B O 1
ATOM 1465 N N . ARG B 1 89 ? 7.758 6.586 2.186 1 87.88 89 ARG B N 1
ATOM 1466 C CA . ARG B 1 89 ? 8.797 6.898 1.203 1 87.88 89 ARG B CA 1
ATOM 1467 C C . ARG B 1 89 ? 9.812 5.766 1.102 1 87.88 89 ARG B C 1
ATOM 1469 O O . ARG B 1 89 ? 10.25 5.227 2.119 1 87.88 89 ARG B O 1
AT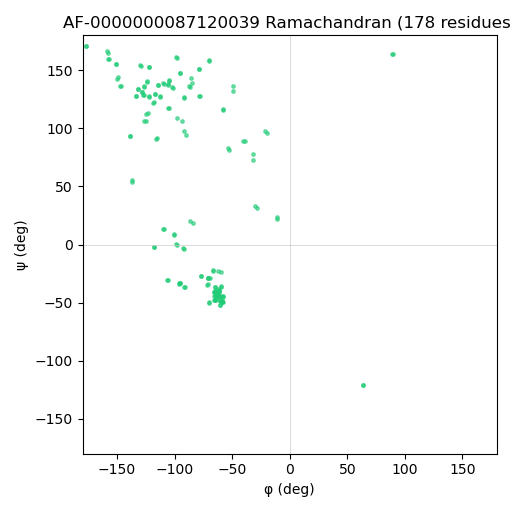OM 1476 N N . HIS B 1 90 ? 10.078 5.258 -0.124 1 77.5 90 HIS B N 1
ATOM 1477 C CA . HIS B 1 90 ? 11.148 4.297 -0.363 1 77.5 90 HIS B CA 1
ATOM 1478 C C . HIS B 1 90 ? 12.445 5 -0.752 1 77.5 90 HIS B C 1
ATOM 1480 O O . HIS B 1 90 ? 12.43 5.926 -1.567 1 77.5 90 HIS B O 1
ATOM 1486 N N . PRO B 1 91 ? 13.57 4.73 -0.079 1 65.75 91 PRO B N 1
ATOM 1487 C CA . PRO B 1 91 ? 14.844 5.383 -0.396 1 65.75 91 PRO B CA 1
ATOM 1488 C C . PRO B 1 91 ? 15.336 5.059 -1.806 1 65.75 91 PRO B C 1
ATOM 1490 O O . PRO B 1 91 ? 14.992 4.012 -2.359 1 65.75 91 PRO B O 1
#

Sequence (182 aa):
MTRENGKQMETDMDEHGDMKNDALAQASVALEQFTQEKEIAKHIKTWMEEKYGPTWHCIVGSEYKTAFTYESKNFVRFNVGKKCITLFRHPMTRENGKQMETDMDEHGDMKNDALAQASVALEQFTQEKEIAKHIKTWMEEKYGPTWHCIVGSEYKTAFTYESKNFVRFNVGKKCITLFRHP

pLDDT: mean 86.41, std 16.45, range [28.53, 98.12]

Solvent-accessible surface area (backbone atoms only — not comparable to full-atom values): 9836 Å² total; per-residue (Å²): 140,66,88,68,63,85,58,72,61,50,66,56,36,54,85,88,35,67,63,50,55,46,52,54,50,40,48,53,52,27,58,74,73,37,87,50,44,55,58,28,15,40,48,42,27,51,52,46,27,71,74,71,44,80,44,38,32,17,36,20,27,65,41,68,31,70,29,68,73,74,87,50,65,42,30,40,32,37,59,60,90,73,32,37,38,39,38,35,44,54,132,141,67,88,70,63,85,56,70,61,48,65,57,35,54,86,88,35,67,63,50,54,47,52,54,50,39,48,53,51,26,60,72,75,37,86,51,43,55,58,28,14,41,48,41,26,51,52,46,28,72,74,72,44,78,45,37,32,18,36,22,27,64,41,68,30,68,27,68,72,74,86,50,67,44,29,39,31,38,60,60,87,73,32,37,38,40,38,34,42,54,132

Organism: NCBI:txid53985

Foldseek 3Di:
DDCPVVWDKDALEDPPDPQVVLLVVLLVVLVVVDPDQVSSQVRSQVVSCVVPNDDKGKGKDQDDDDDDDDPDSGWMWTDDVRMIMIMGGDD/DDCPPVWDKDALEDPPDPQVVLLVVLLVVLVVVDPDQVSSQVRSQVVSCVVPNDDKGKGKDQDDDDDDDDPFSGWMWTDDVRMIMIMGGDD